Protein AF-A0A1M2ZYJ5-F1 (afdb_monomer_lite)

Radius of gyration: 14.23 Å; chains: 1; bounding box: 50×24×32 Å

Structure (mmCIF, N/CA/C/O backbone):
data_AF-A0A1M2ZYJ5-F1
#
_entry.id   AF-A0A1M2ZYJ5-F1
#
loop_
_atom_site.group_PDB
_atom_site.id
_atom_site.type_symbol
_atom_site.label_atom_id
_atom_site.label_alt_id
_atom_site.label_comp_id
_atom_site.label_asym_id
_atom_site.label_entity_id
_atom_site.label_seq_id
_atom_site.pdbx_PDB_ins_code
_atom_site.Cartn_x
_atom_site.Cartn_y
_atom_site.Cartn_z
_atom_site.occupancy
_atom_site.B_iso_or_equiv
_atom_site.auth_seq_id
_atom_site.auth_comp_id
_atom_site.auth_asym_id
_atom_site.auth_atom_id
_atom_site.pdbx_PDB_model_num
ATOM 1 N N . MET A 1 1 ? -0.504 -5.607 -23.704 1.00 48.38 1 MET A N 1
ATOM 2 C CA . MET A 1 1 ? -0.482 -5.708 -22.229 1.00 48.38 1 MET A CA 1
ATOM 3 C C . MET A 1 1 ? -1.240 -4.504 -21.685 1.00 48.38 1 MET A C 1
ATOM 5 O O . MET A 1 1 ? -0.785 -3.387 -21.896 1.00 48.38 1 MET A O 1
ATOM 9 N N . ARG A 1 2 ? -2.456 -4.674 -21.140 1.00 49.38 2 ARG A N 1
ATOM 10 C CA . ARG A 1 2 ? -3.178 -3.539 -20.537 1.00 49.38 2 ARG A CA 1
ATOM 11 C C . ARG A 1 2 ? -2.411 -3.142 -19.279 1.00 49.38 2 ARG A C 1
ATOM 13 O O . ARG A 1 2 ? -2.354 -3.923 -18.337 1.00 49.38 2 ARG A O 1
ATOM 20 N N . VAL A 1 3 ? -1.801 -1.963 -19.300 1.00 56.19 3 VAL A N 1
ATOM 21 C CA . VAL A 1 3 ? -1.172 -1.359 -18.125 1.00 56.19 3 VAL A CA 1
ATOM 22 C C . VAL A 1 3 ? -2.311 -0.978 -17.179 1.00 56.19 3 VAL A C 1
ATOM 24 O O . VAL A 1 3 ? -2.948 0.058 -17.357 1.00 56.19 3 VAL A O 1
ATOM 27 N N . PHE A 1 4 ? -2.658 -1.864 -16.246 1.00 70.69 4 PHE A N 1
ATOM 28 C CA . PHE A 1 4 ? -3.610 -1.534 -15.189 1.00 70.69 4 PHE A CA 1
ATOM 29 C C . PHE A 1 4 ? -2.965 -0.506 -14.262 1.00 70.69 4 PHE A C 1
ATOM 31 O O . PHE A 1 4 ? -1.819 -0.681 -13.855 1.00 70.69 4 PHE A O 1
ATOM 38 N N . ASP A 1 5 ? -3.689 0.566 -13.928 1.00 83.94 5 ASP A N 1
ATOM 39 C CA . ASP A 1 5 ? -3.223 1.502 -12.907 1.00 83.94 5 ASP A CA 1
ATOM 40 C C . ASP A 1 5 ? -3.371 0.831 -11.528 1.00 83.94 5 ASP A C 1
ATOM 42 O O . ASP A 1 5 ? -4.504 0.660 -11.051 1.00 83.94 5 ASP A O 1
ATOM 46 N N . PRO A 1 6 ? -2.260 0.479 -10.853 1.00 88.25 6 PRO A N 1
ATOM 47 C CA . PRO A 1 6 ? -2.309 -0.182 -9.554 1.00 88.25 6 PRO A CA 1
ATOM 48 C C . PRO A 1 6 ? -3.009 0.663 -8.487 1.00 88.25 6 PRO A C 1
ATOM 50 O O . PRO A 1 6 ? -3.529 0.128 -7.511 1.00 88.25 6 PRO A O 1
ATOM 53 N N . ARG A 1 7 ? -3.070 1.989 -8.654 1.00 88.56 7 ARG A N 1
ATOM 54 C CA . ARG A 1 7 ? -3.764 2.889 -7.723 1.00 88.56 7 ARG A CA 1
ATOM 55 C C . ARG A 1 7 ? -5.262 2.730 -7.821 1.00 88.56 7 ARG A C 1
ATOM 57 O O . ARG A 1 7 ? -5.938 2.687 -6.798 1.00 88.56 7 ARG A O 1
ATOM 64 N N . THR A 1 8 ? -5.772 2.682 -9.046 1.00 90.31 8 THR A N 1
ATOM 65 C CA . THR A 1 8 ? -7.197 2.481 -9.300 1.00 90.31 8 THR A CA 1
ATOM 66 C C . THR A 1 8 ? -7.605 1.122 -8.764 1.00 90.31 8 THR A C 1
ATOM 68 O O . THR A 1 8 ? -8.536 1.049 -7.964 1.00 90.31 8 THR A O 1
ATOM 71 N N . ARG A 1 9 ? -6.817 0.082 -9.059 1.00 91.62 9 ARG A N 1
ATOM 72 C CA . ARG A 1 9 ? -7.087 -1.264 -8.559 1.00 91.62 9 ARG A CA 1
ATOM 73 C C . ARG A 1 9 ? -7.052 -1.357 -7.033 1.00 91.62 9 ARG A C 1
ATOM 75 O O . ARG A 1 9 ? -7.960 -1.920 -6.428 1.00 91.62 9 ARG A O 1
ATOM 82 N N . LEU A 1 10 ? -6.057 -0.747 -6.388 1.00 92.75 10 LEU A N 1
ATOM 83 C CA . LEU A 1 10 ? -5.977 -0.700 -4.927 1.00 92.75 10 LEU A CA 1
ATOM 84 C C . LEU A 1 10 ? -7.195 0.002 -4.302 1.00 92.75 10 LEU A C 1
ATOM 86 O O . LEU A 1 10 ? -7.699 -0.451 -3.275 1.00 92.75 10 LEU A O 1
ATOM 90 N N . ARG A 1 11 ? -7.689 1.093 -4.909 1.00 93.62 11 ARG A N 1
ATOM 91 C CA . ARG A 1 11 ? -8.890 1.798 -4.427 1.00 93.62 11 ARG A CA 1
ATOM 92 C C . ARG A 1 11 ? -10.152 0.951 -4.581 1.00 93.62 11 ARG A C 1
ATOM 94 O O . ARG A 1 11 ? -10.957 0.926 -3.656 1.00 93.62 11 ARG A O 1
ATOM 101 N N . GLU A 1 12 ? -10.308 0.250 -5.702 1.00 94.38 12 GLU A N 1
ATOM 102 C CA . GLU A 1 12 ? -11.426 -0.678 -5.923 1.00 94.38 12 GLU A CA 1
ATOM 103 C C . GLU A 1 12 ? -11.451 -1.786 -4.869 1.00 94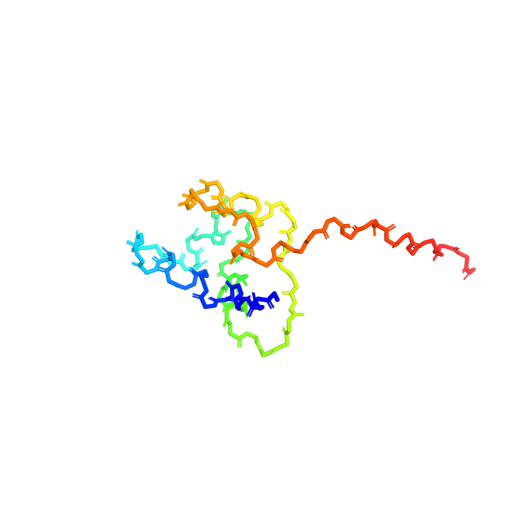.38 12 GLU A C 1
ATOM 105 O O . GLU A 1 12 ? -12.480 -2.020 -4.239 1.00 94.38 12 GLU A O 1
ATOM 110 N N . LEU A 1 13 ? -10.305 -2.427 -4.628 1.00 95.31 13 LEU A N 1
ATOM 111 C CA . LEU A 1 13 ? -10.181 -3.502 -3.644 1.00 95.31 13 LEU A CA 1
ATOM 112 C C . LEU A 1 13 ? -10.454 -3.010 -2.219 1.00 95.31 13 LEU A C 1
ATOM 114 O O . LEU A 1 13 ? -11.155 -3.675 -1.452 1.00 95.31 13 LEU A O 1
ATOM 118 N N . ALA A 1 14 ? -9.950 -1.823 -1.873 1.00 95.56 14 ALA A N 1
ATOM 119 C CA . ALA A 1 14 ? -10.209 -1.200 -0.581 1.00 95.56 14 ALA A CA 1
ATOM 120 C C . ALA A 1 14 ? -11.701 -0.881 -0.387 1.00 95.56 14 ALA A C 1
ATOM 122 O O . ALA A 1 14 ? -12.262 -1.185 0.667 1.00 95.56 14 ALA A O 1
ATOM 123 N N . ALA A 1 15 ? -12.360 -0.340 -1.417 1.00 95.81 15 ALA A N 1
ATOM 124 C CA . ALA A 1 15 ? -13.792 -0.056 -1.394 1.00 95.81 15 ALA A CA 1
ATOM 125 C C . ALA A 1 15 ? -14.629 -1.341 -1.270 1.00 95.81 15 ALA A C 1
ATOM 127 O O . ALA A 1 15 ? -15.523 -1.406 -0.427 1.00 95.81 15 ALA A O 1
ATOM 128 N N . ALA A 1 16 ? -14.295 -2.383 -2.039 1.00 96.12 16 ALA A N 1
ATOM 129 C CA . ALA A 1 16 ? -14.988 -3.671 -2.014 1.00 96.12 16 ALA A CA 1
ATOM 130 C C . ALA A 1 16 ? -14.928 -4.348 -0.634 1.00 96.12 16 ALA A C 1
ATOM 132 O O . ALA A 1 16 ? -15.926 -4.890 -0.166 1.00 96.12 16 ALA A O 1
ATOM 133 N N . ARG A 1 17 ? -13.780 -4.269 0.053 1.00 95.44 17 ARG A N 1
ATOM 134 C CA . ARG A 1 17 ? -13.598 -4.796 1.419 1.00 95.44 17 ARG A CA 1
ATOM 135 C C . ARG A 1 17 ? -13.980 -3.811 2.535 1.00 95.44 17 ARG A C 1
ATOM 137 O O . ARG A 1 17 ? -13.847 -4.166 3.701 1.00 95.44 17 ARG A O 1
ATOM 144 N N . ARG A 1 18 ? -14.437 -2.592 2.211 1.00 96.38 18 ARG A N 1
ATOM 145 C CA . ARG A 1 18 ? -14.730 -1.505 3.173 1.00 96.38 18 ARG A CA 1
ATOM 146 C C . ARG A 1 18 ? -13.559 -1.184 4.119 1.00 96.38 18 ARG A C 1
ATOM 148 O O . ARG A 1 18 ? -13.763 -0.843 5.281 1.00 96.38 18 ARG A O 1
ATOM 155 N N . VAL A 1 19 ? -12.328 -1.272 3.617 1.00 96.44 19 VAL A N 1
ATOM 156 C CA . VAL A 1 19 ? -11.106 -0.928 4.361 1.00 96.44 19 VAL A CA 1
ATOM 157 C C . VAL A 1 19 ? -10.547 0.413 3.900 1.00 96.44 19 VAL A C 1
ATOM 159 O O . VAL A 1 19 ? -10.716 0.823 2.753 1.00 96.44 19 VAL A O 1
ATOM 162 N N . THR A 1 20 ? -9.850 1.114 4.791 1.00 96.44 20 THR A N 1
ATOM 163 C CA . THR A 1 20 ? -9.236 2.407 4.470 1.00 96.44 20 THR A CA 1
ATOM 164 C C . THR A 1 20 ? -7.777 2.238 4.050 1.00 96.44 20 THR A C 1
ATOM 166 O O . THR A 1 20 ? -7.070 1.362 4.548 1.00 96.44 20 THR A O 1
ATOM 169 N N . LEU A 1 21 ? -7.279 3.127 3.182 1.00 94.88 21 LEU A N 1
ATOM 170 C CA . LEU A 1 21 ? -5.856 3.153 2.806 1.00 94.88 21 LEU A CA 1
ATOM 171 C C . LEU A 1 21 ? -4.935 3.409 4.015 1.00 94.88 21 LEU A C 1
ATOM 173 O O . LEU A 1 21 ? -3.812 2.908 4.055 1.00 94.88 21 LEU A O 1
ATOM 177 N N . ALA A 1 22 ? -5.411 4.159 5.013 1.00 95.12 22 ALA A N 1
ATOM 178 C CA . ALA A 1 22 ? -4.696 4.354 6.272 1.00 95.12 22 ALA A CA 1
ATOM 179 C C . ALA A 1 22 ? -4.606 3.046 7.074 1.00 95.12 22 ALA A C 1
ATOM 181 O O . ALA A 1 22 ? -3.519 2.682 7.512 1.00 95.12 22 ALA A O 1
ATOM 182 N N . GLY A 1 23 ? -5.712 2.302 7.199 1.00 95.88 23 GLY A N 1
ATOM 183 C CA . GLY A 1 23 ? -5.733 0.997 7.868 1.00 95.88 23 GLY A CA 1
ATOM 184 C C . GLY A 1 23 ? -4.826 -0.028 7.185 1.00 95.88 23 GLY A C 1
ATOM 185 O O . GLY A 1 23 ? -4.040 -0.691 7.853 1.00 95.88 23 GLY A O 1
ATOM 186 N N . LEU A 1 24 ? -4.849 -0.079 5.852 1.00 95.38 24 LEU A N 1
ATOM 187 C CA . LEU A 1 24 ? -3.918 -0.898 5.072 1.00 95.38 24 LEU A CA 1
ATOM 188 C C . LEU A 1 24 ? -2.456 -0.472 5.268 1.00 95.38 24 LEU A C 1
ATOM 190 O O . LEU A 1 24 ? -1.585 -1.326 5.343 1.00 95.38 24 LEU A O 1
ATOM 194 N N . SER A 1 25 ? -2.166 0.828 5.391 1.00 95.31 25 SER A N 1
ATOM 195 C CA . SER A 1 25 ? -0.796 1.279 5.679 1.00 95.31 25 SER A CA 1
ATOM 196 C C . SER A 1 25 ? -0.325 0.785 7.051 1.00 95.31 25 SER A C 1
ATOM 198 O O . SER A 1 25 ? 0.800 0.313 7.157 1.00 95.31 25 SER A O 1
ATOM 200 N N . ARG A 1 26 ? -1.193 0.810 8.075 1.00 96.06 26 ARG A N 1
ATOM 201 C CA . ARG A 1 26 ? -0.870 0.260 9.405 1.00 96.06 26 ARG A CA 1
ATOM 202 C C . ARG A 1 26 ? -0.634 -1.251 9.366 1.00 96.06 26 ARG A C 1
ATOM 204 O O . ARG A 1 26 ? 0.280 -1.729 10.020 1.00 96.06 26 ARG A O 1
ATOM 211 N N . MET A 1 27 ? -1.416 -1.991 8.574 1.00 95.50 27 MET A N 1
ATOM 212 C CA . MET A 1 27 ? -1.218 -3.435 8.362 1.00 95.50 27 MET A CA 1
ATOM 213 C C . MET A 1 27 ? 0.174 -3.756 7.793 1.00 95.50 27 MET A C 1
ATOM 215 O O . MET A 1 27 ? 0.727 -4.810 8.083 1.00 95.50 27 MET A O 1
ATOM 219 N N . LEU A 1 28 ? 0.731 -2.848 6.992 1.00 93.56 28 LEU A N 1
ATOM 220 C CA . LEU A 1 28 ? 2.060 -2.967 6.389 1.00 93.56 28 LEU A CA 1
ATOM 221 C C . LEU A 1 28 ? 3.184 -2.408 7.275 1.00 93.56 28 LEU A C 1
ATOM 223 O O . LEU A 1 28 ? 4.304 -2.259 6.796 1.00 93.56 28 LEU A O 1
ATOM 227 N N . ASP A 1 29 ? 2.885 -2.026 8.520 1.00 94.94 29 ASP A N 1
ATOM 228 C CA . ASP A 1 29 ? 3.813 -1.310 9.403 1.00 94.94 29 ASP A CA 1
ATOM 229 C C . ASP A 1 29 ? 4.396 -0.035 8.749 1.00 94.94 29 ASP A C 1
ATOM 231 O O . ASP A 1 29 ? 5.571 0.320 8.861 1.00 94.94 29 ASP A O 1
ATOM 235 N N . ARG A 1 30 ? 3.551 0.673 7.986 1.00 93.50 30 ARG A N 1
ATOM 236 C CA . ARG A 1 30 ? 3.885 1.936 7.318 1.00 93.50 30 ARG A CA 1
ATOM 237 C C . ARG A 1 30 ? 3.112 3.105 7.929 1.00 93.50 30 ARG A C 1
ATOM 239 O O . ARG A 1 30 ? 1.993 2.937 8.419 1.00 93.50 30 ARG A O 1
ATOM 246 N N . PRO A 1 31 ? 3.631 4.344 7.805 1.00 95.19 31 PRO A N 1
ATOM 247 C CA . PRO A 1 31 ? 2.873 5.534 8.173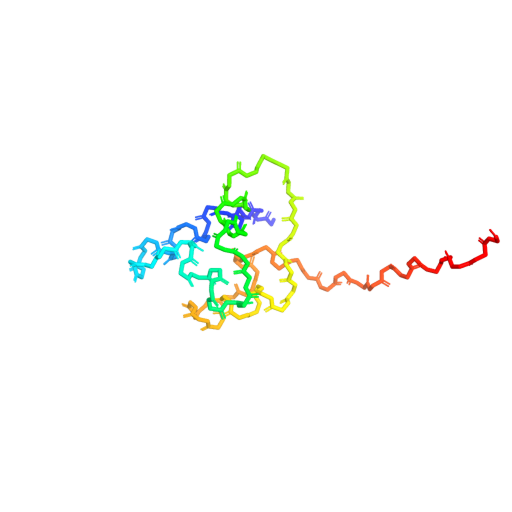 1.00 95.19 31 PRO A CA 1
ATOM 248 C C . PRO A 1 31 ? 1.536 5.592 7.424 1.00 95.19 31 PRO A C 1
ATOM 250 O O . PRO A 1 31 ? 1.498 5.363 6.219 1.00 95.19 31 PRO A O 1
ATOM 253 N N . GLU A 1 32 ? 0.457 6.006 8.087 1.00 91.00 32 GLU A N 1
ATOM 254 C CA . GLU A 1 32 ? -0.921 6.020 7.544 1.00 91.00 32 GLU A CA 1
ATOM 255 C C . GLU A 1 32 ? -1.083 6.737 6.194 1.00 91.00 32 GLU A C 1
ATOM 257 O O . GLU A 1 32 ? -1.951 6.430 5.372 1.00 91.00 32 GLU A O 1
ATOM 262 N N . ARG A 1 33 ? -0.217 7.722 5.952 1.00 92.06 33 ARG A N 1
ATOM 263 C CA . ARG A 1 33 ? -0.182 8.496 4.712 1.00 92.06 33 ARG A CA 1
ATOM 264 C C . ARG A 1 33 ? 0.437 7.744 3.532 1.00 92.06 33 ARG A C 1
ATOM 266 O O . ARG A 1 33 ? 0.362 8.256 2.423 1.00 92.06 33 ARG A O 1
ATOM 273 N N . TYR A 1 34 ? 1.060 6.583 3.731 1.00 92.06 34 TYR A N 1
ATOM 274 C CA . TYR A 1 34 ? 1.812 5.864 2.699 1.00 92.06 34 TYR A CA 1
ATOM 275 C C . TYR A 1 34 ? 0.933 5.503 1.496 1.00 92.06 34 TYR A C 1
ATOM 277 O O . TYR A 1 34 ? 1.141 6.047 0.406 1.00 92.06 34 TYR A O 1
ATOM 285 N N . LEU A 1 35 ? -0.108 4.685 1.696 1.00 92.12 35 LEU A N 1
ATOM 286 C CA . LEU A 1 35 ? -0.999 4.287 0.599 1.00 92.12 35 LEU A CA 1
ATOM 287 C C . LEU A 1 35 ? -1.899 5.435 0.134 1.00 92.12 35 LEU A C 1
ATOM 289 O O . LEU A 1 35 ? -2.200 5.549 -1.053 1.00 92.12 35 LEU A O 1
ATOM 293 N N . SER A 1 36 ? -2.272 6.340 1.042 1.00 92.19 36 SER A N 1
ATOM 294 C CA . SER A 1 36 ? -3.022 7.556 0.701 1.00 92.19 36 SER A CA 1
ATOM 295 C C . SER A 1 36 ? -2.239 8.455 -0.265 1.00 92.19 36 SER A C 1
ATOM 297 O O . SER A 1 36 ? -2.799 8.970 -1.231 1.00 92.19 36 SER A O 1
ATOM 299 N N . ASN A 1 37 ? -0.929 8.604 -0.059 1.00 91.25 37 ASN A N 1
ATOM 300 C CA . ASN A 1 37 ? -0.047 9.341 -0.960 1.00 91.25 37 ASN A CA 1
ATOM 301 C C . ASN A 1 37 ? 0.198 8.571 -2.256 1.00 91.25 37 ASN A C 1
ATOM 303 O O . ASN A 1 37 ? 0.157 9.174 -3.328 1.00 91.25 37 ASN A O 1
ATOM 307 N N . PHE A 1 38 ? 0.416 7.255 -2.182 1.00 88.62 38 PHE A N 1
ATOM 308 C CA . PHE A 1 38 ? 0.557 6.403 -3.365 1.00 88.62 38 PHE A CA 1
ATOM 309 C C . PHE A 1 38 ? -0.651 6.536 -4.299 1.00 88.62 38 PHE A C 1
ATOM 311 O O . PHE A 1 38 ? -0.478 6.759 -5.497 1.00 88.62 38 PHE A O 1
ATOM 318 N N . ALA A 1 39 ? -1.862 6.501 -3.739 1.00 87.75 39 ALA A N 1
ATOM 319 C CA . ALA A 1 39 ? -3.106 6.654 -4.475 1.00 87.75 39 ALA A CA 1
ATOM 320 C C . ALA A 1 39 ? -3.309 8.072 -5.040 1.00 87.75 39 ALA A C 1
ATOM 322 O O . ALA A 1 39 ? -4.021 8.217 -6.024 1.00 87.75 39 ALA A O 1
ATOM 323 N N . ARG A 1 40 ? -2.723 9.124 -4.458 1.00 85.88 40 ARG A N 1
ATOM 324 C CA . ARG A 1 40 ? -2.890 10.516 -4.933 1.00 85.88 40 ARG A CA 1
ATOM 325 C C . ARG A 1 40 ? -1.811 10.976 -5.913 1.00 85.88 40 ARG A C 1
ATOM 327 O O . ARG A 1 40 ? -2.048 11.894 -6.696 1.00 85.88 40 ARG A O 1
ATOM 334 N N . ARG A 1 41 ? -0.605 10.407 -5.840 1.00 78.25 41 ARG A N 1
ATOM 335 C CA . ARG A 1 41 ? 0.541 10.853 -6.646 1.00 78.25 41 ARG A CA 1
ATOM 336 C C . ARG A 1 41 ? 0.245 10.694 -8.136 1.00 78.25 41 ARG A C 1
ATOM 338 O O . ARG A 1 41 ? -0.252 9.662 -8.552 1.00 78.25 41 ARG A O 1
ATOM 345 N N . ARG A 1 42 ? 0.617 11.689 -8.950 1.00 60.44 42 ARG A N 1
ATOM 346 C CA . ARG A 1 42 ? 0.513 11.615 -10.422 1.00 60.44 42 ARG A CA 1
ATOM 347 C C . ARG A 1 42 ? 1.651 10.808 -11.063 1.00 60.44 42 ARG A C 1
ATOM 349 O O . ARG A 1 42 ? 1.440 10.161 -12.079 1.00 60.44 42 ARG A O 1
ATOM 356 N N . ARG A 1 43 ? 2.843 10.775 -10.452 1.00 64.88 43 ARG A N 1
ATOM 357 C CA . ARG A 1 43 ? 4.033 10.070 -10.975 1.00 64.88 43 ARG A CA 1
ATOM 358 C C . ARG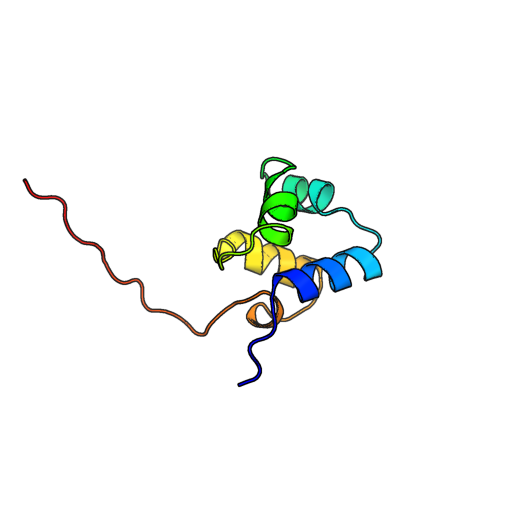 A 1 43 ? 4.107 8.639 -10.448 1.00 64.88 43 ARG A C 1
ATOM 360 O 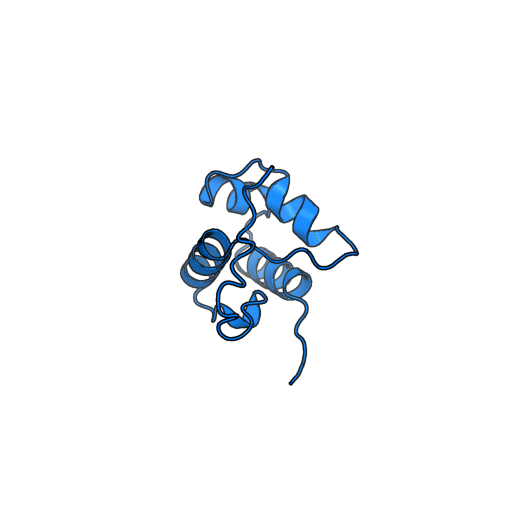O . ARG A 1 43 ? 3.963 8.458 -9.242 1.00 64.88 43 ARG A O 1
ATOM 367 N N . LEU A 1 44 ? 4.287 7.647 -11.321 1.00 60.34 44 LEU A N 1
ATOM 368 C CA . LEU A 1 44 ? 4.369 6.218 -10.979 1.00 60.34 44 LEU A CA 1
ATOM 369 C C . LEU A 1 44 ? 5.576 5.961 -10.063 1.00 60.34 44 LEU A C 1
ATOM 371 O O . LEU A 1 44 ? 6.710 5.894 -10.523 1.00 60.34 44 LEU A O 1
ATOM 375 N N . ALA A 1 45 ? 5.335 5.880 -8.757 1.00 74.81 45 ALA A N 1
ATOM 376 C CA . ALA A 1 45 ? 6.284 5.294 -7.823 1.00 74.81 45 ALA A CA 1
ATOM 377 C C . ALA A 1 45 ? 5.806 3.859 -7.589 1.00 74.81 45 ALA A C 1
ATOM 379 O O . ALA A 1 45 ? 4.639 3.715 -7.218 1.00 74.81 45 ALA A O 1
ATOM 380 N N . PRO A 1 46 ? 6.626 2.829 -7.845 1.00 77.50 46 PRO A N 1
ATOM 381 C CA . PRO A 1 46 ? 6.218 1.451 -7.611 1.00 77.50 46 PRO A CA 1
ATOM 382 C C . PRO A 1 46 ? 5.940 1.222 -6.120 1.00 77.50 46 PRO A C 1
ATOM 384 O O . PRO A 1 46 ? 6.560 1.857 -5.262 1.00 77.50 46 PRO A O 1
ATOM 387 N N . LEU A 1 47 ? 4.996 0.323 -5.818 1.00 86.12 47 LEU A N 1
ATOM 388 C CA . LEU A 1 47 ? 4.872 -0.225 -4.469 1.00 86.12 47 LEU A CA 1
ATOM 389 C C . LEU A 1 47 ? 6.147 -0.995 -4.132 1.00 86.12 47 LEU A C 1
ATOM 391 O O . LEU A 1 47 ? 6.750 -1.624 -5.009 1.00 86.12 47 LEU A O 1
ATOM 395 N N . ASP A 1 48 ? 6.525 -0.960 -2.859 1.00 89.19 48 ASP A N 1
ATOM 396 C CA . ASP A 1 48 ? 7.547 -1.868 -2.362 1.00 89.19 48 ASP A CA 1
ATOM 397 C C . ASP A 1 48 ? 7.116 -3.319 -2.640 1.00 89.19 48 ASP A C 1
ATOM 399 O O . ASP A 1 48 ? 5.931 -3.652 -2.553 1.00 89.19 48 ASP A O 1
ATOM 403 N N . ALA A 1 49 ? 8.059 -4.176 -3.035 1.00 88.56 49 ALA A N 1
ATOM 404 C CA . ALA A 1 49 ? 7.746 -5.545 -3.435 1.00 88.56 49 ALA A CA 1
ATOM 405 C C . ALA A 1 49 ? 7.152 -6.365 -2.278 1.00 88.56 49 ALA A C 1
ATOM 407 O O . ALA A 1 49 ? 6.228 -7.149 -2.496 1.00 88.56 49 ALA A O 1
ATOM 408 N N . HIS A 1 50 ? 7.640 -6.157 -1.053 1.00 90.31 50 HIS A N 1
ATOM 409 C CA . HIS A 1 50 ? 7.101 -6.814 0.132 1.00 90.31 50 HIS A CA 1
ATOM 410 C C . HIS A 1 50 ? 5.684 -6.313 0.431 1.00 90.31 50 HIS A C 1
ATOM 412 O O . HIS A 1 50 ? 4.758 -7.115 0.567 1.00 90.31 50 HIS A O 1
ATOM 418 N N . ASP A 1 51 ? 5.496 -4.991 0.440 1.00 92.94 51 ASP A N 1
ATOM 419 C CA . ASP A 1 51 ? 4.198 -4.362 0.705 1.00 92.94 51 ASP A CA 1
ATOM 420 C C . ASP A 1 51 ? 3.146 -4.803 -0.328 1.00 92.94 51 ASP A C 1
ATOM 422 O O . ASP A 1 51 ? 2.007 -5.125 0.017 1.00 92.94 51 ASP A O 1
ATOM 426 N N . ARG A 1 52 ? 3.534 -4.878 -1.606 1.00 92.81 52 ARG A N 1
ATOM 427 C CA . ARG A 1 52 ? 2.674 -5.359 -2.692 1.00 92.81 52 ARG A CA 1
ATOM 428 C C . ARG A 1 52 ? 2.262 -6.813 -2.491 1.00 92.81 52 ARG A C 1
ATOM 430 O O . ARG A 1 52 ? 1.080 -7.114 -2.644 1.00 92.81 52 ARG A O 1
ATOM 437 N N . ARG A 1 53 ? 3.196 -7.698 -2.133 1.00 92.31 53 ARG A N 1
ATOM 438 C CA . ARG A 1 53 ? 2.900 -9.109 -1.850 1.00 92.31 53 ARG A CA 1
ATOM 439 C C . ARG A 1 53 ? 1.918 -9.251 -0.692 1.00 92.31 53 ARG A C 1
ATOM 441 O O . ARG A 1 53 ? 0.955 -10.005 -0.794 1.00 92.31 53 ARG A O 1
ATOM 448 N N . MET A 1 54 ? 2.119 -8.494 0.384 1.00 95.31 54 MET A N 1
ATOM 449 C CA . MET A 1 54 ? 1.215 -8.492 1.536 1.00 95.31 54 MET A CA 1
ATOM 450 C C . MET A 1 54 ? -0.190 -8.012 1.164 1.00 95.31 54 MET A C 1
ATOM 452 O O . MET A 1 54 ? -1.176 -8.630 1.562 1.00 95.31 54 MET A O 1
ATOM 456 N N . LEU A 1 55 ? -0.301 -6.958 0.352 1.00 95.00 55 LEU A N 1
ATOM 457 C CA . LEU A 1 55 ? -1.592 -6.491 -0.160 1.00 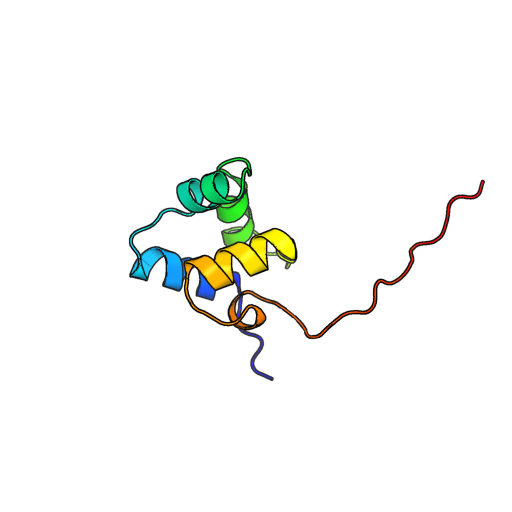95.00 55 LEU A CA 1
ATOM 458 C C . LEU A 1 55 ? -2.251 -7.531 -1.074 1.00 95.00 55 LEU A C 1
ATOM 460 O O . LEU A 1 55 ? -3.442 -7.788 -0.933 1.00 95.00 55 LEU A O 1
ATOM 464 N N . ALA A 1 56 ? -1.493 -8.157 -1.975 1.00 94.19 56 ALA A N 1
ATOM 465 C CA . ALA A 1 56 ? -1.993 -9.204 -2.861 1.00 94.19 56 ALA A CA 1
ATOM 466 C C . ALA A 1 56 ? -2.566 -10.389 -2.065 1.00 94.19 56 ALA A C 1
ATOM 468 O O . ALA A 1 56 ? -3.694 -10.809 -2.320 1.00 94.19 56 ALA A O 1
ATOM 469 N N . LEU A 1 57 ? -1.846 -10.848 -1.035 1.00 94.62 57 LEU A N 1
ATOM 470 C CA . LEU A 1 57 ? -2.304 -11.892 -0.113 1.00 94.62 57 LEU A CA 1
ATOM 471 C C . LEU A 1 57 ? -3.546 -11.464 0.673 1.00 94.62 57 LEU A C 1
ATOM 473 O O . LEU A 1 57 ? -4.518 -12.212 0.739 1.00 94.62 57 LEU A O 1
ATOM 477 N N . PHE A 1 58 ? -3.543 -10.250 1.226 1.00 95.38 58 PHE A N 1
ATOM 478 C CA . PHE A 1 58 ? -4.681 -9.716 1.971 1.00 95.38 58 PHE A CA 1
ATOM 479 C C . PHE A 1 58 ? -5.946 -9.633 1.109 1.00 95.38 58 PHE A C 1
ATOM 481 O O . PHE A 1 58 ? -7.044 -9.939 1.578 1.00 95.38 58 PHE A O 1
ATOM 488 N N . PHE A 1 59 ? -5.804 -9.231 -0.156 1.00 94.88 59 PHE A N 1
ATOM 489 C CA . PHE A 1 59 ? -6.923 -9.089 -1.079 1.00 94.88 59 PHE A CA 1
ATOM 490 C C . PHE A 1 59 ? -7.304 -10.387 -1.802 1.00 94.88 59 PHE A C 1
ATOM 492 O O . PHE A 1 59 ? -8.444 -10.491 -2.258 1.00 94.88 59 PHE A O 1
ATOM 499 N N . GLY A 1 60 ? -6.416 -11.380 -1.856 1.00 94.69 60 GLY A N 1
ATOM 500 C CA . GLY A 1 60 ? -6.605 -12.602 -2.638 1.00 94.69 60 GLY A CA 1
ATOM 501 C C . GLY A 1 60 ? -6.512 -12.360 -4.149 1.00 94.69 60 GLY A C 1
ATOM 502 O O . GLY A 1 60 ? -7.258 -12.970 -4.907 1.00 94.69 60 GLY A O 1
ATOM 503 N N . VAL A 1 61 ? -5.644 -11.437 -4.578 1.00 93.50 61 VAL A N 1
ATOM 504 C CA . VAL A 1 61 ? -5.431 -11.060 -5.991 1.00 93.50 61 VAL A CA 1
ATOM 505 C C . VAL A 1 61 ? -3.986 -11.315 -6.413 1.00 93.50 61 VAL A C 1
ATOM 507 O O . VAL A 1 61 ? -3.115 -11.520 -5.569 1.00 93.50 61 VAL A O 1
ATOM 510 N N . SER A 1 62 ? -3.701 -11.271 -7.716 1.00 90.25 62 SER A N 1
ATOM 511 C CA . SER A 1 62 ? -2.320 -11.362 -8.208 1.00 90.25 62 SER A CA 1
ATOM 512 C C . SER A 1 62 ? -1.533 -10.077 -7.920 1.00 90.25 62 SER A C 1
ATOM 514 O O . SER A 1 62 ? -2.060 -8.974 -8.066 1.00 90.25 62 SER A O 1
ATOM 516 N N . GLU A 1 63 ? -0.237 -10.187 -7.600 1.00 89.00 63 GLU A N 1
ATOM 517 C CA . GLU A 1 63 ? 0.654 -9.019 -7.474 1.00 89.00 63 GLU A CA 1
ATOM 518 C C . GLU A 1 63 ? 0.687 -8.159 -8.748 1.00 89.00 63 GLU A C 1
ATOM 520 O O . GLU A 1 63 ? 0.866 -6.942 -8.666 1.00 89.00 63 GLU A O 1
ATOM 525 N N . MET A 1 64 ? 0.464 -8.762 -9.921 1.00 87.62 64 MET A N 1
ATOM 526 C CA . MET A 1 64 ? 0.410 -8.047 -11.201 1.00 87.62 64 MET A CA 1
ATOM 527 C C . MET A 1 64 ? -0.729 -7.024 -11.255 1.00 87.62 64 MET A C 1
ATOM 529 O O . MET A 1 64 ? -0.586 -5.970 -11.870 1.00 87.62 64 MET A O 1
ATOM 533 N N . GLU A 1 65 ? -1.841 -7.286 -10.563 1.00 88.56 65 GLU A N 1
ATOM 534 C CA . GLU A 1 65 ? -2.965 -6.346 -10.470 1.00 88.56 65 GLU A CA 1
ATOM 535 C C . GLU A 1 65 ? -2.612 -5.095 -9.650 1.00 88.56 65 GLU A C 1
ATOM 537 O O . GLU A 1 65 ? -3.228 -4.042 -9.809 1.00 88.56 65 GLU A O 1
ATOM 542 N N . LEU A 1 66 ? -1.592 -5.195 -8.794 1.00 88.62 66 LEU A N 1
ATOM 543 C CA . LEU A 1 66 ? -1.075 -4.115 -7.954 1.00 88.62 66 LEU A CA 1
ATOM 544 C C . LEU A 1 66 ? 0.246 -3.540 -8.492 1.00 88.62 66 LEU A C 1
ATOM 546 O O . LEU A 1 66 ? 1.002 -2.909 -7.751 1.00 88.62 66 LEU A O 1
ATOM 550 N N . GLY A 1 67 ? 0.520 -3.710 -9.790 1.00 83.00 67 GLY A N 1
ATOM 551 C CA . GLY A 1 67 ? 1.690 -3.120 -10.447 1.00 83.00 67 GLY A CA 1
ATOM 552 C C . GLY A 1 67 ? 2.972 -3.918 -10.222 1.00 83.00 67 GLY A C 1
ATOM 553 O O . GLY A 1 67 ? 4.065 -3.353 -10.204 1.00 83.00 67 GLY A O 1
ATOM 554 N N . GLY A 1 68 ? 2.844 -5.224 -9.983 1.00 78.56 68 GLY A N 1
ATOM 555 C CA . GLY A 1 68 ? 3.950 -6.159 -10.116 1.00 78.56 68 GLY A CA 1
ATOM 556 C C . GLY A 1 68 ? 4.276 -6.355 -11.590 1.00 78.56 68 GLY A C 1
ATOM 557 O O . GLY A 1 68 ? 3.614 -7.138 -12.263 1.00 78.56 68 GLY A O 1
ATOM 558 N N . ASP A 1 69 ? 5.288 -5.651 -12.089 1.00 65.31 69 ASP A N 1
ATOM 559 C CA . ASP A 1 69 ? 5.919 -6.036 -13.347 1.00 65.31 69 ASP A CA 1
ATOM 560 C C . ASP A 1 69 ? 6.784 -7.282 -13.123 1.00 65.31 69 ASP A C 1
ATOM 562 O O . ASP A 1 69 ? 7.416 -7.444 -12.071 1.00 65.31 69 ASP A O 1
ATOM 566 N N . ALA A 1 70 ? 6.775 -8.162 -14.130 1.00 49.12 70 ALA A N 1
ATOM 567 C CA . ALA A 1 70 ? 7.647 -9.324 -14.277 1.00 49.12 70 ALA A CA 1
ATOM 568 C C . ALA A 1 70 ? 9.089 -8.998 -13.834 1.00 49.12 70 ALA A C 1
ATOM 570 O O . ALA A 1 70 ? 9.513 -7.849 -13.973 1.00 49.12 70 ALA A O 1
ATOM 571 N N . PRO A 1 71 ? 9.836 -9.978 -13.287 1.00 41.06 71 PRO A N 1
ATOM 572 C CA . PRO A 1 71 ? 11.035 -9.744 -12.490 1.00 41.06 71 PRO A CA 1
ATOM 573 C C . PRO A 1 71 ? 12.002 -8.816 -13.220 1.00 41.06 71 PRO A C 1
ATOM 575 O O . PRO A 1 71 ? 12.706 -9.225 -14.141 1.00 41.06 71 PRO A O 1
ATOM 578 N N . HIS A 1 72 ? 12.053 -7.555 -12.794 1.00 48.47 72 HIS A N 1
ATOM 579 C CA . HIS A 1 72 ? 13.183 -6.718 -13.131 1.00 48.47 72 HIS A CA 1
ATOM 580 C C . HIS A 1 72 ? 14.339 -7.266 -12.297 1.00 48.47 72 HIS A C 1
ATOM 582 O O . HIS A 1 72 ? 14.340 -7.208 -11.066 1.00 48.47 72 HIS A O 1
ATOM 588 N N . TRP A 1 73 ? 15.286 -7.904 -12.978 1.00 40.41 73 TRP A N 1
ATOM 589 C CA . TRP A 1 73 ? 16.591 -8.217 -12.420 1.00 40.41 73 TRP A CA 1
ATOM 590 C C . TRP A 1 73 ? 17.117 -6.986 -11.661 1.00 40.41 73 TRP A C 1
ATOM 592 O O . TRP A 1 73 ? 16.965 -5.867 -12.164 1.00 40.41 73 TRP A O 1
ATOM 602 N N . PRO A 1 74 ? 17.705 -7.145 -10.461 1.00 44.12 74 PRO A N 1
ATOM 603 C CA . PRO A 1 74 ? 18.202 -6.014 -9.704 1.00 44.12 74 PRO A CA 1
ATOM 604 C C . PRO A 1 74 ? 19.335 -5.397 -10.515 1.00 44.12 74 PRO A C 1
ATOM 606 O O . PRO A 1 74 ? 20.428 -5.960 -10.613 1.00 44.12 74 PRO A O 1
ATOM 609 N N . GLU A 1 75 ? 19.089 -4.238 -11.120 1.00 49.81 75 GLU A N 1
ATOM 610 C CA . GLU A 1 75 ? 20.171 -3.448 -11.674 1.00 49.81 75 GLU A CA 1
ATOM 611 C C . GLU A 1 75 ? 21.005 -2.985 -10.479 1.00 49.81 75 GLU A C 1
ATOM 613 O O . GLU A 1 75 ? 20.668 -2.054 -9.743 1.00 49.81 75 GLU A O 1
ATOM 618 N N . ARG A 1 76 ? 22.073 -3.745 -10.228 1.00 48.38 76 ARG A N 1
ATOM 619 C CA . ARG A 1 76 ? 23.155 -3.395 -9.326 1.00 48.38 76 ARG A CA 1
ATOM 620 C C . ARG A 1 76 ? 23.619 -1.992 -9.700 1.00 48.38 76 ARG A C 1
ATOM 622 O O . ARG A 1 76 ? 24.507 -1.837 -10.533 1.00 48.38 76 ARG A O 1
ATOM 629 N N . ARG A 1 77 ? 23.135 -0.965 -9.000 1.00 51.66 77 ARG A N 1
ATOM 630 C CA . ARG A 1 77 ? 23.943 0.237 -8.787 1.00 51.66 77 ARG A CA 1
ATOM 631 C C . ARG A 1 77 ? 25.027 -0.087 -7.765 1.00 51.66 77 ARG A C 1
ATOM 633 O O . ARG A 1 77 ? 25.048 0.394 -6.638 1.00 51.66 77 ARG A O 1
ATOM 640 N N . SER A 1 78 ? 25.964 -0.914 -8.219 1.00 50.56 78 SER A N 1
ATOM 641 C CA . SER A 1 78 ? 27.353 -0.803 -7.821 1.00 50.56 78 SER A CA 1
ATOM 642 C C . SER A 1 78 ? 27.836 0.582 -8.244 1.00 50.56 78 SER A C 1
ATOM 644 O O . SER A 1 78 ? 28.115 0.814 -9.416 1.00 50.56 78 SER A O 1
ATOM 646 N N . ARG A 1 79 ? 27.924 1.497 -7.282 1.00 43.19 79 ARG A N 1
A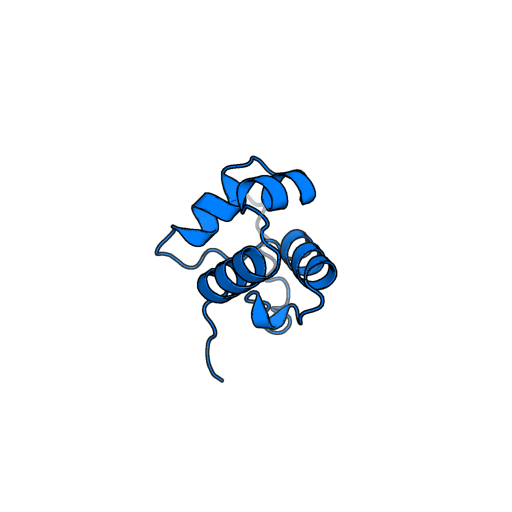TOM 647 C CA . ARG A 1 79 ? 29.125 2.313 -7.076 1.00 43.19 79 ARG A CA 1
ATOM 648 C C . ARG A 1 79 ? 29.099 2.905 -5.669 1.00 43.19 79 ARG A C 1
ATOM 650 O O . ARG A 1 79 ? 28.524 3.955 -5.418 1.00 43.19 79 ARG A O 1
ATOM 657 N N . ARG A 1 80 ? 29.759 2.193 -4.753 1.00 49.84 80 ARG A N 1
ATOM 658 C CA . ARG A 1 80 ? 30.827 2.832 -3.975 1.00 49.84 80 ARG A CA 1
ATOM 659 C C . ARG A 1 80 ? 32.008 3.108 -4.923 1.00 49.84 80 ARG A C 1
ATOM 661 O O . ARG A 1 80 ? 32.144 2.386 -5.911 1.00 49.84 80 ARG A O 1
ATOM 668 N N . ALA A 1 81 ? 32.843 4.072 -4.534 1.00 41.88 81 ALA A N 1
ATOM 669 C CA . ALA A 1 81 ? 34.001 4.691 -5.204 1.00 41.88 81 ALA A CA 1
ATOM 670 C C . ALA A 1 81 ? 33.625 6.069 -5.787 1.00 41.88 81 ALA A C 1
ATOM 672 O O . ALA A 1 81 ? 32.769 6.130 -6.665 1.00 41.88 81 ALA A O 1
ATOM 673 N N . ALA A 1 82 ? 34.167 7.195 -5.320 1.00 42.53 82 ALA A N 1
ATOM 674 C CA . ALA A 1 82 ? 35.387 7.448 -4.546 1.00 42.53 82 ALA A CA 1
ATOM 675 C C . ALA A 1 82 ? 35.175 8.575 -3.523 1.00 42.53 82 ALA A C 1
ATOM 677 O O . ALA A 1 82 ? 34.240 9.379 -3.737 1.00 42.53 82 ALA A O 1
#

pLDDT: mean 81.12, std 18.53, range [40.41, 96.44]

Sequence (82 aa):
MRVFDPRTRLRELAAARRVTLAGLSRMLDRPERYLSNFARRRRLAPLDAHDRRMLALFFGVSEMELGGDAPHWPERRSRRAA

Secondary structure (DSSP, 8-state):
-----HHHHHHHHHHHTT--HHHHHHHTTS-THHHHHHHH-SS-PPPPHHHHHHHHHHHTS-GGGGT--S------------

Foldseek 3Di:
DPQADLLVLLVVLCVVVVHDCLRLCVVVVHHSCPSVCCNVDPDDDADDPVSLVVSCVVSVHDSVSNVDDDDDDPPPPDDDDD